Protein AF-A0A946K3G1-F1 (afdb_monomer_lite)

Structure (mmCIF, N/CA/C/O backbone):
data_AF-A0A946K3G1-F1
#
_entry.id   AF-A0A946K3G1-F1
#
loop_
_atom_site.group_PDB
_atom_site.id
_atom_site.type_symbol
_atom_site.label_atom_id
_atom_site.label_alt_id
_atom_site.label_comp_id
_atom_site.label_asym_id
_atom_site.label_entity_id
_atom_site.label_seq_id
_atom_site.pdbx_PDB_ins_code
_atom_site.Cartn_x
_atom_site.Cartn_y
_atom_site.Cartn_z
_atom_site.occupancy
_atom_site.B_iso_or_equiv
_atom_site.auth_seq_id
_atom_site.auth_comp_id
_atom_site.auth_asym_id
_atom_site.auth_atom_id
_atom_site.pdbx_PDB_model_num
ATOM 1 N N . MET A 1 1 ? 23.181 13.981 -22.158 1.00 45.88 1 MET A N 1
ATOM 2 C CA . MET A 1 1 ? 21.766 13.857 -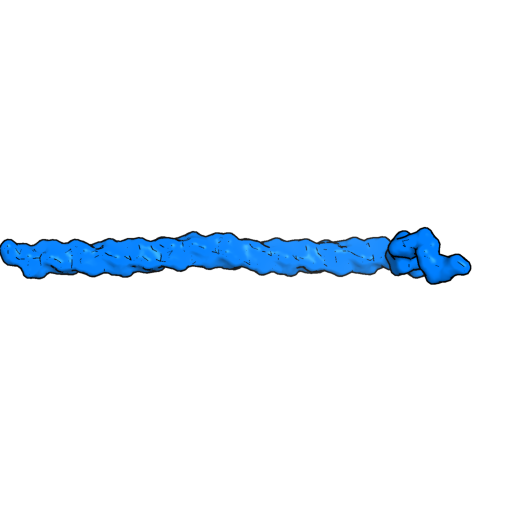21.748 1.00 45.88 1 MET A CA 1
ATOM 3 C C . MET A 1 1 ? 21.605 12.470 -21.134 1.00 45.88 1 MET A C 1
ATOM 5 O O . MET A 1 1 ? 21.513 11.511 -21.876 1.00 45.88 1 MET A O 1
ATOM 9 N N . SER A 1 2 ? 21.758 12.330 -19.812 1.00 46.19 2 SER A N 1
ATOM 10 C CA . SER A 1 2 ? 22.022 11.028 -19.153 1.00 46.19 2 SER A CA 1
ATOM 11 C C . SER A 1 2 ? 20.908 10.586 -18.194 1.00 46.19 2 SER A C 1
ATOM 13 O O . SER A 1 2 ? 21.176 9.903 -17.213 1.00 46.19 2 SER A O 1
ATOM 15 N N . PHE A 1 3 ? 19.671 11.011 -18.463 1.00 53.25 3 PHE A N 1
ATOM 16 C CA . PHE A 1 3 ? 18.472 10.683 -17.682 1.00 53.25 3 PHE A CA 1
ATOM 17 C C . PHE A 1 3 ? 17.228 10.749 -18.587 1.00 53.25 3 PHE A C 1
ATOM 19 O O . PHE A 1 3 ? 16.311 11.517 -18.329 1.00 53.25 3 PHE A O 1
ATOM 26 N N . GLU A 1 4 ? 17.204 10.021 -19.704 1.00 50.91 4 GLU A N 1
ATOM 27 C CA . GLU A 1 4 ? 16.104 10.155 -20.681 1.00 50.91 4 GLU A CA 1
ATOM 28 C C . GLU A 1 4 ? 14.800 9.445 -20.288 1.00 50.91 4 GLU A C 1
ATOM 30 O O . GLU A 1 4 ? 13.805 9.629 -20.971 1.00 50.91 4 GLU A O 1
ATOM 35 N N . SER A 1 5 ? 14.728 8.666 -19.200 1.00 58.94 5 SER A N 1
ATOM 36 C CA . SER A 1 5 ? 13.431 8.313 -18.589 1.00 58.94 5 SER A CA 1
ATOM 37 C C . SER A 1 5 ? 13.582 7.390 -17.387 1.00 58.94 5 SER A C 1
ATOM 39 O O . SER A 1 5 ? 14.461 6.531 -17.353 1.00 58.94 5 SER A O 1
ATOM 41 N N . LEU A 1 6 ? 12.635 7.482 -16.447 1.00 58.53 6 LEU A N 1
ATOM 42 C CA . LEU A 1 6 ? 12.350 6.421 -15.473 1.00 58.53 6 LEU A CA 1
ATOM 43 C C . LEU A 1 6 ? 12.317 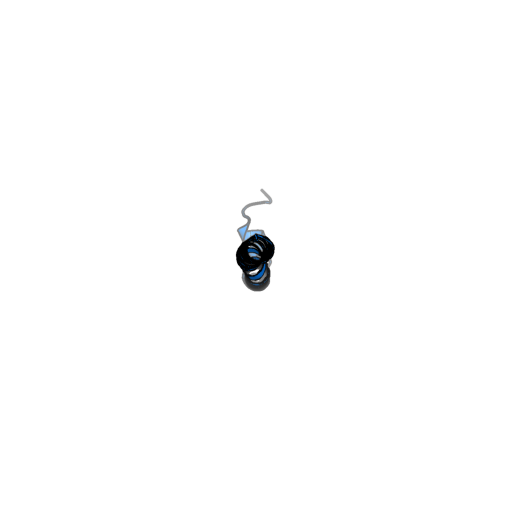5.043 -16.161 1.00 58.53 6 LEU A C 1
ATOM 45 O O .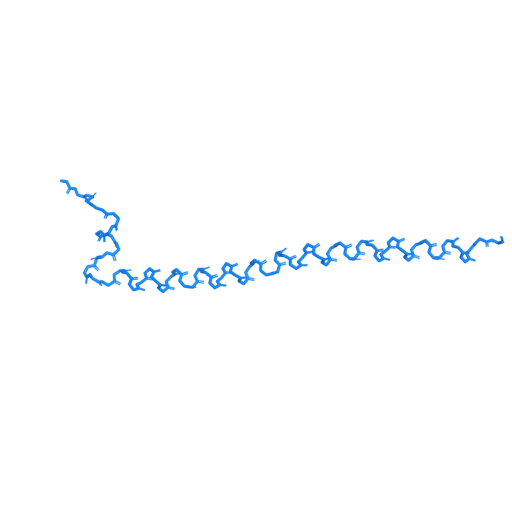 LEU A 1 6 ? 12.882 4.089 -15.638 1.00 58.53 6 LEU A O 1
ATOM 49 N N . SER A 1 7 ? 11.773 4.957 -17.380 1.00 58.47 7 SER A N 1
ATOM 50 C CA . SER A 1 7 ? 11.771 3.743 -18.200 1.00 58.47 7 SER A CA 1
ATOM 51 C C . SER A 1 7 ? 13.154 3.137 -18.440 1.00 58.47 7 SER A C 1
ATOM 53 O O . SER A 1 7 ? 13.245 1.921 -18.409 1.00 58.47 7 SER A O 1
ATOM 55 N N . ALA A 1 8 ? 14.232 3.909 -18.612 1.00 62.06 8 ALA A N 1
ATOM 56 C CA . ALA A 1 8 ? 15.588 3.354 -18.750 1.00 62.06 8 ALA A CA 1
ATOM 57 C C . ALA A 1 8 ? 16.106 2.708 -17.446 1.00 62.06 8 ALA A C 1
ATOM 59 O O . ALA A 1 8 ? 16.886 1.762 -17.488 1.00 62.06 8 ALA A O 1
ATOM 60 N N . PHE A 1 9 ? 15.626 3.171 -16.288 1.00 61.41 9 PHE A N 1
ATOM 61 C CA . PHE A 1 9 ? 15.923 2.596 -14.971 1.00 61.41 9 PHE A CA 1
ATOM 62 C C . PHE A 1 9 ? 15.090 1.327 -14.702 1.00 61.41 9 PHE A C 1
ATOM 64 O O . PHE A 1 9 ? 15.584 0.357 -14.132 1.00 61.41 9 PHE A O 1
ATOM 71 N N . PHE A 1 10 ? 13.836 1.305 -15.170 1.00 60.72 10 PHE A N 1
ATOM 72 C CA . PHE A 1 10 ? 12.974 0.114 -15.179 1.00 60.72 10 PHE A CA 1
ATOM 73 C C . PHE A 1 10 ? 13.349 -0.896 -16.281 1.00 60.72 10 PHE A C 1
ATOM 75 O O . PHE A 1 10 ? 12.947 -2.046 -16.189 1.00 60.72 10 PHE A O 1
ATOM 82 N N . ASN A 1 11 ? 14.111 -0.514 -17.307 1.00 63.53 11 ASN A N 1
ATOM 83 C CA . ASN A 1 11 ? 14.542 -1.389 -18.404 1.00 63.53 11 ASN A CA 1
ATOM 84 C C . ASN A 1 11 ? 16.064 -1.560 -18.473 1.00 63.53 11 ASN A C 1
ATOM 86 O O . ASN A 1 11 ? 16.571 -1.815 -19.561 1.00 63.53 11 ASN A O 1
ATOM 90 N N . MET A 1 12 ? 16.795 -1.484 -17.349 1.00 61.72 12 MET A N 1
ATOM 91 C CA . MET A 1 12 ? 18.181 -1.980 -17.311 1.00 61.72 12 MET A CA 1
ATOM 92 C C . MET A 1 12 ? 18.197 -3.405 -17.893 1.00 61.72 12 MET A C 1
ATOM 94 O O . MET A 1 12 ? 17.673 -4.339 -17.288 1.00 61.72 12 MET A O 1
ATOM 98 N N . ASP A 1 13 ? 18.691 -3.517 -19.125 1.00 62.31 13 ASP A N 1
ATOM 99 C CA . ASP A 1 13 ? 18.793 -4.743 -19.920 1.00 62.31 13 ASP A CA 1
ATOM 100 C C . ASP A 1 13 ? 17.480 -5.535 -20.151 1.00 62.31 13 ASP A C 1
ATOM 102 O O . ASP A 1 13 ? 17.497 -6.740 -20.380 1.00 62.31 13 ASP A O 1
ATOM 106 N N . GLY A 1 14 ? 16.311 -4.877 -20.091 1.00 66.62 14 GLY A N 1
ATOM 107 C CA . GLY A 1 14 ? 15.002 -5.495 -20.394 1.00 66.62 14 GLY A CA 1
ATOM 108 C C . GLY A 1 14 ? 14.360 -6.323 -19.268 1.00 66.62 14 GLY A C 1
ATOM 109 O O . GLY A 1 14 ? 13.257 -6.848 -19.441 1.00 66.62 14 GLY A O 1
ATOM 110 N N . HIS A 1 15 ? 14.993 -6.406 -18.092 1.00 67.00 15 HIS A N 1
ATOM 111 C CA . HIS A 1 15 ? 14.498 -7.209 -16.964 1.00 67.00 15 HIS A CA 1
ATOM 112 C C . HIS A 1 15 ? 13.893 -6.408 -15.803 1.00 67.00 15 HIS A C 1
ATOM 114 O O . HIS A 1 15 ? 13.183 -6.978 -14.970 1.00 67.00 15 HIS A O 1
ATOM 120 N N . GLY A 1 16 ? 14.120 -5.096 -15.723 1.00 70.50 16 GLY A N 1
ATOM 121 C CA . GLY A 1 16 ? 13.684 -4.317 -14.559 1.00 70.50 16 GLY A CA 1
ATOM 122 C C . GLY A 1 16 ? 12.157 -4.229 -14.391 1.00 70.50 16 GLY A C 1
ATOM 123 O O . GLY A 1 16 ? 11.688 -4.155 -13.256 1.00 70.50 16 GLY A O 1
ATOM 124 N N . VAL A 1 17 ? 11.361 -4.356 -15.462 1.00 76.00 17 VAL A N 1
ATOM 125 C CA . VAL A 1 17 ? 9.888 -4.427 -15.375 1.00 76.00 17 VAL A CA 1
ATOM 126 C C . VAL A 1 17 ? 9.442 -5.633 -14.545 1.00 76.00 17 VAL A C 1
ATOM 128 O O . VAL A 1 17 ? 8.541 -5.502 -13.719 1.00 76.00 17 VAL A O 1
ATOM 131 N N . TYR A 1 18 ? 10.101 -6.786 -14.695 1.00 78.75 18 TYR A N 1
ATOM 132 C CA . TYR A 1 18 ? 9.785 -7.989 -13.917 1.00 78.75 18 TYR A CA 1
ATOM 133 C C . TYR A 1 18 ? 10.113 -7.810 -12.437 1.00 78.75 18 TYR A C 1
ATOM 135 O O . TYR A 1 18 ? 9.335 -8.204 -11.571 1.00 78.75 18 TYR A O 1
ATOM 143 N N . ILE A 1 19 ? 11.246 -7.171 -12.150 1.00 81.12 19 ILE A N 1
ATOM 144 C CA . ILE A 1 19 ? 11.711 -6.910 -10.787 1.00 81.12 19 ILE A CA 1
ATOM 145 C C . ILE A 1 19 ? 10.728 -5.980 -10.074 1.00 81.12 19 ILE A C 1
ATOM 147 O O . ILE A 1 19 ? 10.248 -6.282 -8.983 1.00 81.12 19 ILE A O 1
ATOM 151 N N . TRP A 1 20 ? 10.355 -4.881 -10.721 1.00 83.06 20 TRP A N 1
ATOM 152 C CA . TRP A 1 20 ? 9.396 -3.935 -10.168 1.00 83.06 20 TRP A CA 1
ATOM 153 C C . TRP A 1 20 ? 7.976 -4.488 -10.085 1.00 83.06 20 TRP A C 1
ATOM 155 O O . TRP A 1 20 ? 7.275 -4.172 -9.128 1.00 83.06 20 TRP A O 1
ATOM 165 N N . ALA A 1 21 ? 7.558 -5.356 -11.009 1.00 84.62 21 ALA A N 1
ATOM 166 C CA . ALA A 1 21 ? 6.292 -6.075 -10.894 1.00 84.62 21 ALA A CA 1
ATOM 167 C C . ALA A 1 21 ? 6.296 -7.043 -9.696 1.00 84.62 21 ALA A C 1
ATOM 169 O O . ALA A 1 21 ? 5.308 -7.106 -8.960 1.00 84.62 21 ALA A O 1
ATOM 170 N N . ALA A 1 22 ? 7.404 -7.748 -9.447 1.00 87.25 22 ALA A N 1
ATOM 171 C CA . ALA A 1 22 ? 7.557 -8.634 -8.292 1.00 87.25 22 ALA A CA 1
ATOM 172 C C . ALA A 1 22 ? 7.585 -7.854 -6.963 1.00 87.25 22 ALA A C 1
ATOM 174 O O . ALA A 1 22 ? 6.848 -8.188 -6.027 1.00 87.25 22 ALA A O 1
ATOM 175 N N . TYR A 1 23 ? 8.364 -6.769 -6.886 1.00 88.62 23 TYR A N 1
ATOM 176 C CA . TYR A 1 23 ? 8.389 -5.885 -5.715 1.00 88.62 23 TYR A CA 1
ATOM 177 C C . TYR A 1 23 ? 7.049 -5.184 -5.498 1.00 88.62 23 TYR A C 1
ATOM 179 O O . TYR A 1 23 ? 6.560 -5.151 -4.372 1.00 88.62 23 TYR A O 1
ATOM 187 N N . GLY A 1 24 ? 6.422 -4.681 -6.561 1.00 91.06 24 GLY A N 1
ATOM 188 C CA . GLY A 1 24 ? 5.106 -4.050 -6.518 1.00 91.06 24 GLY A CA 1
ATOM 189 C C . GLY A 1 24 ? 4.033 -5.015 -6.023 1.00 91.06 24 GLY A C 1
ATOM 190 O O . GLY A 1 24 ? 3.280 -4.671 -5.118 1.00 91.06 24 GLY A O 1
ATOM 191 N N . SER A 1 25 ? 4.020 -6.251 -6.528 1.00 92.00 25 SER A N 1
ATOM 192 C CA . SER A 1 25 ? 3.092 -7.296 -6.069 1.00 92.00 25 SER A CA 1
ATOM 193 C C . SER A 1 25 ? 3.286 -7.608 -4.587 1.00 92.00 25 SER A C 1
ATOM 195 O O . SER A 1 25 ? 2.320 -7.660 -3.827 1.00 92.00 25 SER A O 1
ATOM 197 N N . THR A 1 26 ? 4.538 -7.740 -4.151 1.00 93.69 26 THR A N 1
ATOM 198 C CA . THR A 1 26 ? 4.864 -7.975 -2.739 1.00 93.69 26 THR A CA 1
ATOM 199 C C . THR A 1 26 ? 4.416 -6.803 -1.864 1.00 93.69 26 THR A C 1
ATOM 201 O O . THR A 1 26 ? 3.808 -7.013 -0.816 1.00 93.69 26 THR A O 1
ATOM 204 N N . LEU A 1 27 ? 4.648 -5.566 -2.307 1.00 94.38 27 LEU A N 1
ATOM 205 C CA . LEU A 1 27 ? 4.271 -4.349 -1.588 1.00 94.38 27 LEU A CA 1
ATOM 206 C C . LEU A 1 27 ? 2.748 -4.194 -1.499 1.00 94.38 27 LEU A C 1
ATOM 208 O O . LEU A 1 27 ? 2.242 -3.828 -0.441 1.00 94.38 27 LEU A O 1
ATOM 212 N N . ILE A 1 28 ? 2.010 -4.548 -2.556 1.00 95.25 28 ILE A N 1
ATOM 213 C CA . ILE A 1 28 ? 0.540 -4.589 -2.556 1.00 95.25 28 ILE A CA 1
ATOM 214 C C . ILE A 1 28 ? 0.030 -5.607 -1.533 1.00 95.25 28 ILE A C 1
ATOM 216 O O . ILE A 1 28 ? -0.843 -5.274 -0.733 1.00 95.25 28 ILE A O 1
ATOM 220 N N . ILE A 1 29 ? 0.582 -6.824 -1.522 1.00 94.88 29 ILE A N 1
ATOM 221 C CA . ILE A 1 29 ? 0.193 -7.868 -0.561 1.00 94.88 29 ILE A CA 1
ATOM 222 C C . ILE A 1 29 ? 0.477 -7.404 0.871 1.00 94.88 29 ILE A C 1
ATOM 224 O O . ILE A 1 29 ? -0.378 -7.543 1.747 1.00 94.88 29 ILE A O 1
ATOM 228 N N . LEU A 1 30 ? 1.646 -6.806 1.108 1.00 94.75 30 LEU A N 1
ATOM 229 C CA . LEU A 1 30 ? 2.039 -6.295 2.420 1.00 94.75 30 LEU A CA 1
ATOM 230 C C . LEU A 1 30 ? 1.128 -5.144 2.873 1.00 94.75 30 LEU A C 1
ATOM 232 O O . LEU A 1 30 ? 0.654 -5.133 4.009 1.00 94.75 30 LEU A O 1
ATOM 236 N N . ALA A 1 31 ? 0.824 -4.209 1.970 1.00 95.12 31 ALA A N 1
ATOM 237 C CA . ALA A 1 31 ? -0.088 -3.102 2.227 1.00 95.12 31 ALA A CA 1
ATOM 238 C C . ALA A 1 31 ? -1.502 -3.605 2.530 1.00 95.12 31 ALA A C 1
ATOM 240 O O . ALA A 1 31 ? -2.102 -3.155 3.503 1.00 95.12 31 ALA A O 1
ATOM 241 N N . ALA A 1 32 ? -2.016 -4.570 1.762 1.00 93.50 32 ALA A N 1
ATOM 242 C CA . ALA A 1 32 ? -3.317 -5.187 2.004 1.00 93.50 32 ALA A CA 1
ATOM 243 C C . ALA A 1 32 ? -3.362 -5.895 3.368 1.00 93.50 32 ALA A C 1
ATOM 245 O O . ALA A 1 32 ? -4.323 -5.720 4.124 1.00 93.50 32 ALA A O 1
ATOM 246 N N . ASN A 1 33 ? -2.299 -6.628 3.715 1.00 93.25 33 ASN A N 1
ATOM 247 C CA . ASN A 1 33 ? -2.172 -7.300 5.005 1.00 93.25 33 ASN A CA 1
ATOM 248 C C . ASN A 1 33 ? -2.140 -6.308 6.174 1.00 93.25 33 ASN A C 1
ATOM 250 O O . ASN A 1 33 ? -2.678 -6.614 7.231 1.00 93.25 33 ASN A O 1
ATOM 254 N N . LEU A 1 34 ? -1.580 -5.110 5.981 1.00 88.56 34 LEU A N 1
ATOM 255 C CA . LEU A 1 34 ? -1.548 -4.053 6.993 1.00 88.56 34 LEU A CA 1
ATOM 256 C C . LEU A 1 34 ? -2.853 -3.236 7.050 1.00 88.56 34 LEU A C 1
ATOM 258 O O . LEU A 1 34 ? -3.271 -2.791 8.123 1.00 88.56 34 LEU A O 1
ATOM 262 N N . TRP A 1 35 ? -3.543 -3.071 5.919 1.00 91.50 35 TRP A N 1
ATOM 263 C CA . TRP A 1 35 ? -4.809 -2.336 5.840 1.00 91.50 35 TRP A CA 1
ATOM 264 C C . TRP A 1 35 ? -5.945 -3.064 6.562 1.00 91.50 35 TRP A C 1
ATOM 266 O O . TRP A 1 35 ? -6.743 -2.438 7.266 1.00 91.50 35 TRP A O 1
ATOM 276 N N . TRP A 1 36 ? -5.999 -4.391 6.433 1.00 84.00 36 TRP A N 1
ATOM 277 C CA . TRP A 1 36 ? -7.016 -5.241 7.059 1.00 84.00 36 TRP A C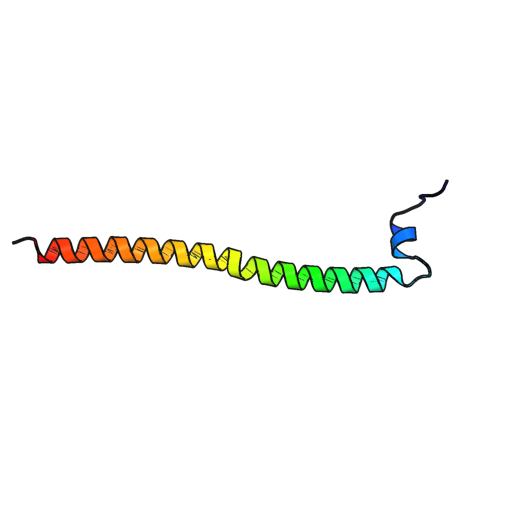A 1
ATOM 278 C C . TRP A 1 36 ? -7.109 -5.100 8.594 1.00 84.00 36 TRP A C 1
ATOM 280 O O . TRP A 1 36 ? -8.200 -4.827 9.116 1.00 84.00 36 TRP A O 1
ATOM 290 N N . PRO A 1 37 ? -6.006 -5.218 9.362 1.00 80.81 37 PRO A N 1
ATOM 291 C CA . PRO A 1 37 ? -6.016 -5.019 10.805 1.00 80.81 37 PRO A CA 1
ATOM 292 C C . PRO A 1 37 ? -6.232 -3.551 11.178 1.00 80.81 37 PRO A C 1
ATOM 294 O O . PRO A 1 37 ? -6.842 -3.288 12.212 1.00 80.81 37 PRO A O 1
ATOM 297 N N . MET A 1 38 ? -5.811 -2.591 10.349 1.00 79.75 38 MET A N 1
ATOM 298 C CA . MET A 1 38 ? -6.054 -1.160 10.580 1.00 79.75 38 MET A CA 1
ATOM 299 C C . MET A 1 38 ? -7.556 -0.826 10.523 1.00 79.75 38 MET A C 1
ATOM 301 O O . MET A 1 38 ? -8.080 -0.126 11.395 1.00 79.75 38 MET A O 1
ATOM 305 N N . LEU A 1 39 ? -8.274 -1.383 9.543 1.00 74.19 39 LEU A N 1
ATOM 306 C CA . LEU A 1 39 ? -9.733 -1.280 9.418 1.00 74.19 39 LEU A CA 1
ATOM 307 C C . LEU A 1 39 ? -10.449 -2.002 10.571 1.00 74.19 39 LEU A C 1
ATOM 309 O O . LEU A 1 39 ? -11.361 -1.449 11.189 1.00 74.19 39 LEU A O 1
ATOM 313 N N . THR A 1 40 ? -9.997 -3.209 10.911 1.00 71.56 40 THR A N 1
ATOM 314 C CA . THR A 1 40 ? -10.626 -4.046 11.945 1.00 71.56 40 THR A CA 1
ATOM 315 C C . THR A 1 40 ? -10.403 -3.494 13.359 1.00 71.56 40 THR A C 1
ATOM 317 O O . THR A 1 40 ? -11.329 -3.492 14.174 1.00 71.56 40 THR A O 1
ATOM 320 N N . ARG A 1 41 ? -9.226 -2.918 13.651 1.00 68.88 41 ARG A N 1
ATOM 321 C CA . ARG A 1 41 ? -8.927 -2.261 14.939 1.00 68.88 41 ARG A CA 1
ATOM 322 C C . ARG A 1 41 ? -9.915 -1.145 15.263 1.00 68.88 41 ARG A C 1
ATOM 324 O O . ARG A 1 41 ? -10.317 -1.013 16.419 1.00 68.88 41 ARG A O 1
ATOM 331 N N . ARG A 1 42 ? -10.351 -0.376 14.259 1.00 66.19 42 ARG A N 1
ATOM 332 C CA . ARG A 1 42 ? -11.357 0.684 14.449 1.00 66.19 42 ARG A CA 1
ATOM 333 C C . ARG A 1 42 ? -12.697 0.130 14.937 1.00 66.19 42 ARG A C 1
ATOM 335 O O . ARG A 1 42 ? -13.356 0.771 15.752 1.00 66.19 42 ARG A O 1
ATOM 342 N N . SER A 1 43 ? -13.081 -1.060 14.476 1.00 65.25 43 SER A N 1
ATOM 343 C CA . SER A 1 43 ? -14.322 -1.721 14.890 1.00 65.25 43 SER A CA 1
ATOM 344 C C . SER A 1 43 ? -14.229 -2.271 16.317 1.00 65.25 43 SER A C 1
ATOM 346 O O . SER A 1 43 ? -15.099 -1.998 17.144 1.00 65.25 43 SER A O 1
ATOM 348 N N . ILE A 1 44 ? -13.133 -2.967 16.640 1.00 67.25 44 ILE A N 1
ATOM 349 C CA . ILE A 1 44 ? -12.954 -3.622 17.947 1.00 67.25 44 ILE A CA 1
ATOM 350 C C . ILE A 1 44 ? -12.901 -2.594 19.087 1.00 67.25 44 ILE A C 1
ATOM 352 O O . ILE A 1 44 ? -13.573 -2.768 20.103 1.00 67.25 44 ILE A O 1
ATOM 356 N N . ILE A 1 45 ? -12.170 -1.487 18.910 1.00 68.94 45 ILE A N 1
ATOM 357 C CA . ILE A 1 45 ? -12.066 -0.431 19.935 1.00 68.94 45 ILE A CA 1
ATOM 358 C C . ILE A 1 45 ? -13.432 0.223 20.200 1.00 68.94 45 ILE A C 1
ATOM 360 O O . ILE A 1 45 ? -13.754 0.554 21.344 1.00 68.94 45 ILE A O 1
ATOM 364 N N . ARG A 1 46 ? -14.258 0.386 19.159 1.00 68.25 46 ARG A N 1
ATOM 365 C CA . ARG A 1 46 ? -15.598 0.971 19.288 1.00 68.25 46 ARG A CA 1
ATOM 366 C C . ARG A 1 46 ? -16.534 0.059 20.083 1.00 68.25 46 ARG A C 1
ATOM 368 O O . ARG A 1 46 ? -17.208 0.537 20.990 1.00 68.25 46 ARG A O 1
ATOM 375 N N . THR A 1 47 ? -16.530 -1.241 19.798 1.00 69.25 47 THR A N 1
ATOM 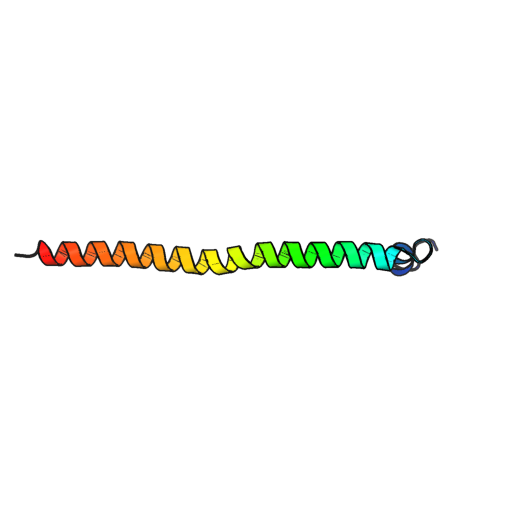376 C CA . THR A 1 47 ? -17.381 -2.215 20.501 1.00 69.25 47 THR A CA 1
ATOM 377 C C . THR A 1 47 ? -16.943 -2.423 21.952 1.00 69.25 47 THR A C 1
ATOM 379 O O . THR A 1 47 ? -17.793 -2.464 22.842 1.00 69.25 47 THR A O 1
ATOM 382 N N . ALA A 1 48 ? -15.632 -2.468 22.220 1.00 73.38 48 ALA A N 1
ATOM 383 C CA . ALA A 1 48 ? -15.103 -2.620 23.577 1.00 73.38 48 ALA A CA 1
ATOM 384 C C . ALA A 1 48 ? -15.530 -1.467 24.508 1.00 73.38 48 ALA A C 1
ATOM 386 O O . ALA A 1 48 ? -15.953 -1.712 25.637 1.00 73.38 48 ALA A O 1
ATOM 387 N N . LYS A 1 49 ? -15.510 -0.213 24.029 1.00 70.19 49 LYS A N 1
ATOM 388 C CA . LYS A 1 49 ? -15.973 0.945 24.820 1.00 70.19 49 LYS A CA 1
ATOM 389 C C . LYS A 1 49 ? -17.465 0.880 25.148 1.00 70.19 49 LYS A C 1
ATOM 391 O O . LYS A 1 49 ? -17.860 1.169 26.276 1.00 70.19 49 LYS A O 1
ATOM 396 N N . SER A 1 50 ? -18.295 0.505 24.176 1.00 70.94 50 SER A N 1
ATOM 397 C CA . SER A 1 50 ? -19.747 0.434 24.371 1.00 70.94 50 SER A CA 1
ATOM 398 C C . SER A 1 50 ? -20.170 -0.708 25.300 1.00 70.94 50 SER A C 1
ATOM 400 O O . SER A 1 50 ? -21.170 -0.566 26.002 1.00 70.94 50 SER A O 1
ATOM 402 N N . ALA A 1 51 ? -19.412 -1.808 25.343 1.00 75.62 51 ALA A N 1
ATOM 403 C CA . ALA A 1 51 ? -19.671 -2.920 26.257 1.00 75.62 51 ALA A CA 1
ATOM 404 C C . ALA A 1 51 ? -19.401 -2.540 27.725 1.00 75.62 51 ALA A C 1
ATOM 406 O O . ALA A 1 51 ? -20.239 -2.801 28.586 1.00 75.62 51 ALA A O 1
ATOM 407 N N . ILE A 1 52 ? -18.287 -1.850 27.998 1.00 76.38 52 ILE A N 1
ATOM 408 C CA . ILE A 1 52 ? -17.921 -1.408 29.357 1.00 76.38 52 ILE A CA 1
ATOM 409 C C . ILE A 1 52 ? -18.940 -0.392 29.899 1.00 76.38 52 ILE A C 1
ATOM 411 O O . ILE A 1 52 ? -19.402 -0.515 31.032 1.00 76.38 52 ILE A O 1
ATOM 415 N N . LEU A 1 53 ? -19.360 0.573 29.070 1.00 76.69 53 LEU A N 1
ATOM 416 C CA . LEU A 1 53 ? -20.358 1.577 29.461 1.00 76.69 53 LEU A CA 1
ATOM 417 C C . LEU A 1 53 ? -21.744 0.971 29.730 1.00 76.69 53 LEU A C 1
ATOM 419 O O . LEU A 1 53 ? -22.446 1.429 30.631 1.00 76.69 53 LEU A O 1
ATOM 423 N N . LYS A 1 54 ? -22.146 -0.065 28.979 1.00 77.44 54 LYS A N 1
ATOM 424 C CA . LYS A 1 54 ? -23.421 -0.760 29.222 1.00 77.44 54 LYS A CA 1
ATOM 425 C C . LYS A 1 54 ? -23.407 -1.571 30.519 1.00 77.44 54 LYS A C 1
ATOM 427 O O . LYS A 1 54 ? -24.402 -1.519 31.235 1.00 77.44 54 LYS A O 1
ATOM 432 N N . GLY A 1 55 ? -22.303 -2.252 30.838 1.00 76.56 55 GLY A N 1
ATOM 433 C CA . GLY A 1 55 ? -22.181 -3.044 32.071 1.00 76.56 55 GLY A CA 1
ATOM 434 C C . GLY A 1 55 ? -22.268 -2.204 33.352 1.00 76.56 55 GLY A C 1
ATOM 435 O O . GLY A 1 55 ? -22.916 -2.606 34.316 1.00 76.56 55 GLY A O 1
ATOM 436 N N . MET A 1 56 ? -21.707 -0.990 33.344 1.00 72.12 56 MET A N 1
ATOM 437 C CA . MET A 1 56 ? -21.825 -0.059 34.478 1.00 72.12 56 MET A CA 1
ATOM 438 C C . MET A 1 56 ? -23.263 0.416 34.717 1.00 72.12 56 MET A C 1
ATOM 440 O O . MET A 1 56 ? -23.661 0.653 35.856 1.00 72.12 56 MET A O 1
ATOM 444 N N . ASN A 1 57 ? -24.051 0.575 33.651 1.00 74.88 57 ASN A N 1
ATOM 445 C CA . ASN A 1 57 ? -25.407 1.108 33.760 1.00 74.88 57 ASN A CA 1
ATOM 446 C C . ASN A 1 57 ? -26.438 0.042 34.170 1.00 74.88 57 ASN A C 1
ATOM 448 O O . ASN A 1 57 ? -27.487 0.402 34.699 1.00 74.88 57 ASN A O 1
ATOM 452 N N . SER A 1 58 ? -26.154 -1.247 33.939 1.00 67.75 58 SER A N 1
ATOM 453 C CA . SER A 1 58 ? -26.978 -2.355 34.442 1.00 67.75 58 SER A CA 1
ATOM 454 C C . SER A 1 58 ? -26.744 -2.615 35.929 1.00 67.75 58 SER A C 1
ATOM 456 O O . SER A 1 58 ? -27.723 -2.745 36.653 1.00 67.75 58 SER A O 1
ATOM 458 N N . GLN A 1 59 ? -25.492 -2.569 36.409 1.00 73.25 59 GLN A N 1
ATOM 459 C CA . GLN A 1 59 ? -25.210 -2.703 37.848 1.00 73.25 59 GLN A CA 1
ATOM 460 C C . GLN A 1 59 ? -25.868 -1.594 38.677 1.00 73.25 59 GLN A C 1
ATOM 462 O O . GLN A 1 59 ? -26.486 -1.855 39.700 1.00 73.25 59 GLN A O 1
ATOM 467 N N . ARG A 1 60 ? -25.826 -0.347 38.193 1.00 65.50 60 ARG A N 1
ATOM 468 C CA . ARG A 1 60 ? -26.425 0.794 38.901 1.00 65.50 60 ARG A CA 1
ATOM 469 C C . ARG A 1 60 ? -27.948 0.691 39.074 1.00 65.50 60 ARG A C 1
ATOM 471 O O . ARG A 1 60 ? -28.498 1.389 39.916 1.00 65.50 60 ARG A O 1
ATOM 478 N N . ARG A 1 61 ? -28.632 -0.116 38.255 1.00 64.56 61 ARG A N 1
ATOM 479 C CA . ARG A 1 61 ? -30.088 -0.314 38.340 1.00 64.56 61 ARG A CA 1
ATOM 480 C C . ARG A 1 61 ? -30.495 -1.432 39.296 1.00 64.56 61 ARG A C 1
ATOM 482 O O . ARG A 1 61 ? -31.617 -1.378 39.776 1.00 64.56 61 ARG A O 1
ATOM 489 N N . GLU A 1 62 ? -29.623 -2.404 39.563 1.00 70.06 62 GLU A N 1
ATOM 490 C CA . GLU A 1 62 ? -29.863 -3.428 40.594 1.00 70.06 62 GLU A CA 1
ATOM 491 C C . GLU A 1 62 ? -29.592 -2.894 42.007 1.00 70.06 62 GLU A C 1
ATOM 4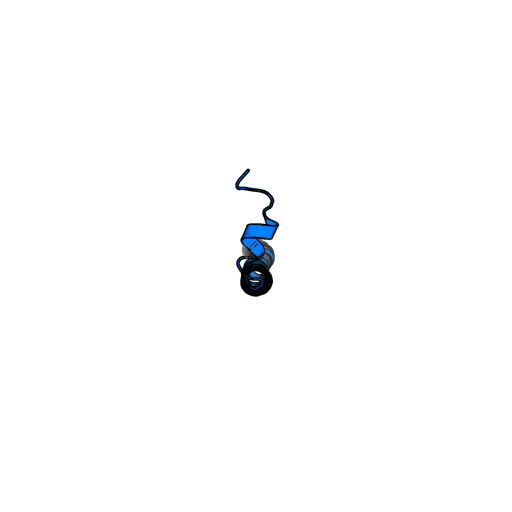93 O O . GLU A 1 62 ? -30.273 -3.294 42.943 1.00 70.06 62 GLU A O 1
ATOM 498 N N . ASP A 1 63 ? -28.674 -1.933 42.153 1.00 65.50 63 ASP A N 1
ATOM 499 C CA . ASP A 1 63 ? -28.368 -1.287 43.441 1.00 65.50 63 ASP A CA 1
ATOM 500 C C . ASP A 1 63 ? -29.328 -0.133 43.809 1.00 65.50 63 ASP A C 1
ATOM 502 O O . ASP A 1 63 ? -29.132 0.535 44.827 1.00 65.50 63 ASP A O 1
ATOM 506 N N . GLN A 1 64 ? -30.341 0.157 42.982 1.00 62.53 64 GLN A N 1
ATOM 507 C CA . GLN A 1 64 ? -31.328 1.200 43.267 1.00 62.53 64 GLN A CA 1
ATOM 508 C C . GLN A 1 64 ? -32.530 0.576 44.016 1.00 62.53 64 GLN A C 1
ATOM 510 O O . GLN A 1 64 ? -33.241 -0.218 43.399 1.00 62.53 64 GLN A O 1
ATOM 515 N N . PRO A 1 65 ? -32.731 0.892 45.315 1.00 62.28 65 PRO A N 1
ATOM 516 C CA . PRO A 1 65 ? -33.742 0.267 46.177 1.00 62.28 65 PRO A CA 1
ATOM 517 C C . PRO A 1 65 ? -35.185 0.649 45.826 1.00 62.28 65 PRO A C 1
ATOM 519 O O . PRO A 1 65 ? -35.395 1.743 45.245 1.00 62.28 65 PRO A O 1
#

Sequence (65 aa):
MSFESLSAFFNMDGHGVYIWAAYGSTLIILAANLWWPMLTRRSIIRTAKSAILKGMNSQRREDQP

Secondary structure (DSSP, 8-state):
-----HHHHHTGGGTHHHHHHHHHHHHHHHHHHHHHHHHHHHHHHHHHHHHHHHHHHHHHHHS--

pLDDT: mean 73.62, std 12.66, range [45.88, 95.25]

Radius of gyration: 26.56 Å; chains: 1; bounding box: 56×22×68 Å

Foldseek 3Di:
DPDPDPVCVCCVPHCSVVVCVVVVVVVVVVVVVVVVVVVVVVVVVVVVVVVVVVVVVVVVVVPPD